Protein AF-A0A2X3HCJ8-F1 (afdb_monomer)

Foldseek 3Di:
DVVVQQWDWDADPVHNVDIDIGGDPVNVVVVVVCVVVVVVVVCVVCVVDDPVRVVVVVVVVVVVPDD

Sequence (67 aa):
MEARGLVRREHDPADKRRRFVYLTDEGEALLNRSIPQGNEVDDEFLGRLSDDEREQFSRLVHKMMAP

Solvent-accessible surface area (backbone atoms only — not comparable to full-atom values): 3956 Å² total; per-residue (Å²): 92,55,96,71,59,28,34,49,77,44,62,38,92,91,42,74,89,43,71,49,80,41,71,28,74,64,23,47,54,49,48,64,70,43,50,61,60,51,49,53,55,47,42,70,67,52,60,83,46,53,73,70,54,48,52,50,49,52,53,52,53,52,61,71,70,54,131

Nearest PDB structures (foldseek):
  8xzu-assembly1_A  TM=8.581E-01  e=6.829E-07  Escherichia coli O127:H6 str. E2348/69
  3mex-assembly1_B  TM=8.368E-01  e=5.217E-04  Pseudomonas aeruginosa PAO1
  4zzl-assembly1_B  TM=7.972E-01  e=3.731E-04  Pseudomonas aeruginosa
  3ech-assembly1_B  TM=5.612E-01  e=3.051E-04  Pseudomonas aeruginosa
  3bpv-assembly1_A-2  TM=7.140E-01  e=4.170E-03  unclassified

Organism: Klebsiella pneumoniae (NCBI:txid573)

Mean predicted aligned error: 4.65 Å

Secondary structure (DSSP, 8-state):
-GGGTSEEEEE-SS-TT-EEEEE-HHHHHHHHHHHHHHHHHHHHHHTTS-HHHHHHHHHHHHHHH--

pLDDT: mean 94.34, std 5.3, range [60.78, 98.44]

InterPro domains:
  IPR000835 MarR-type HTH domain [PR00598] (14-30)
  IPR000835 MarR-type HTH domain [PR00598] (44-64)
  IPR000835 MarR-type HTH domain [PS50995] (1-66)
  IPR036388 Winged helix-like DNA-binding domain superfamily [G3DSA:1.10.10.10] (1-66)
  IPR036390 Winged helix DNA-binding domain superfamily [SSF46785] (1-65)

Structure (mmCIF, N/CA/C/O backbone):
data_AF-A0A2X3HCJ8-F1
#
_entry.id   AF-A0A2X3HCJ8-F1
#
loop_
_atom_site.group_PDB
_atom_site.id
_atom_site.type_symbol
_atom_site.label_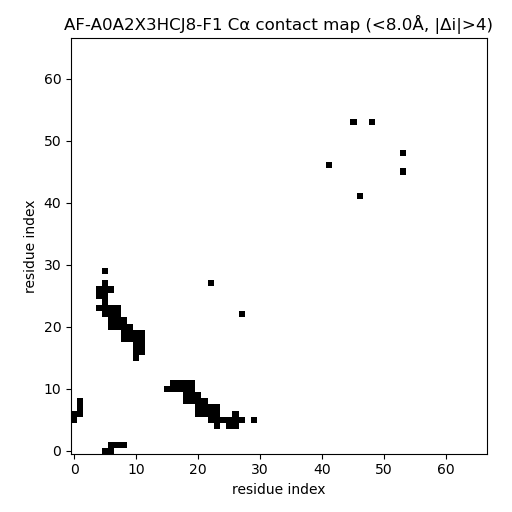atom_id
_atom_site.label_alt_id
_atom_site.label_comp_id
_atom_site.label_asym_id
_atom_site.label_entity_id
_atom_site.label_seq_id
_atom_site.pdbx_PDB_ins_code
_atom_site.Cartn_x
_atom_site.Cartn_y
_atom_site.Cartn_z
_atom_site.occupancy
_atom_site.B_iso_or_equiv
_atom_site.auth_seq_id
_atom_site.auth_comp_id
_atom_site.auth_asym_id
_atom_site.auth_atom_id
_atom_site.pdbx_PDB_model_num
ATOM 1 N N . MET A 1 1 ? 7.960 -11.847 -6.925 1.00 91.25 1 MET A N 1
ATOM 2 C CA . MET A 1 1 ? 7.499 -10.576 -7.522 1.00 91.25 1 MET A CA 1
ATOM 3 C C . MET A 1 1 ? 8.152 -10.342 -8.878 1.00 91.25 1 MET A C 1
ATOM 5 O O . MET A 1 1 ? 7.421 -10.2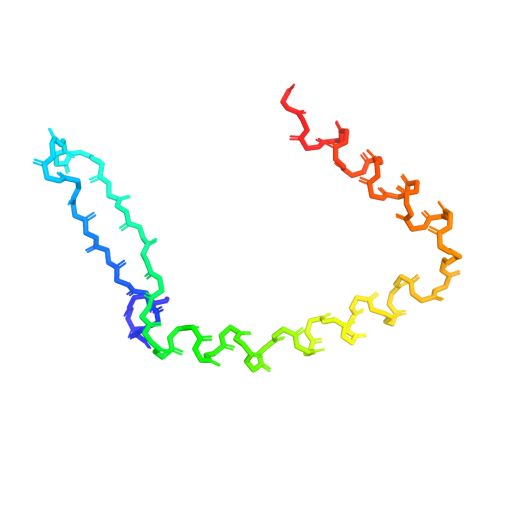55 -9.848 1.00 91.25 1 MET A O 1
ATOM 9 N N . GLU A 1 2 ? 9.487 -10.342 -8.978 1.00 93.62 2 GLU A N 1
ATOM 10 C CA . GLU A 1 2 ? 10.213 -10.116 -10.249 1.00 93.62 2 GLU A CA 1
ATOM 11 C C . GLU A 1 2 ? 9.937 -11.217 -11.292 1.00 93.62 2 GLU A C 1
ATOM 13 O O . GLU A 1 2 ? 9.482 -10.923 -12.387 1.00 93.62 2 GLU A O 1
ATOM 18 N N . ALA A 1 3 ? 10.032 -12.499 -10.909 1.00 96.06 3 ALA A N 1
ATOM 19 C CA . ALA A 1 3 ? 9.657 -13.631 -11.776 1.00 96.06 3 ALA A CA 1
ATOM 20 C C . ALA A 1 3 ? 8.167 -13.659 -12.183 1.00 96.06 3 ALA A C 1
ATOM 22 O O . ALA A 1 3 ? 7.786 -14.401 -13.079 1.00 96.06 3 ALA A O 1
ATOM 23 N N . ARG A 1 4 ? 7.323 -12.875 -11.500 1.00 96.12 4 ARG A N 1
ATOM 24 C CA . ARG A 1 4 ? 5.895 -12.719 -11.809 1.00 96.12 4 ARG A CA 1
ATOM 25 C C . ARG A 1 4 ? 5.613 -11.461 -12.641 1.00 96.12 4 ARG A C 1
ATOM 27 O O . ARG A 1 4 ? 4.450 -11.162 -12.840 1.00 96.12 4 ARG A O 1
ATOM 34 N N . GLY A 1 5 ? 6.634 -10.697 -13.040 1.00 97.19 5 GLY A N 1
ATOM 35 C CA . GLY A 1 5 ? 6.469 -9.460 -13.816 1.00 97.19 5 GLY A CA 1
ATOM 36 C C . GLY A 1 5 ? 5.978 -8.240 -13.027 1.00 97.19 5 GLY A C 1
ATOM 37 O O . GLY A 1 5 ? 5.804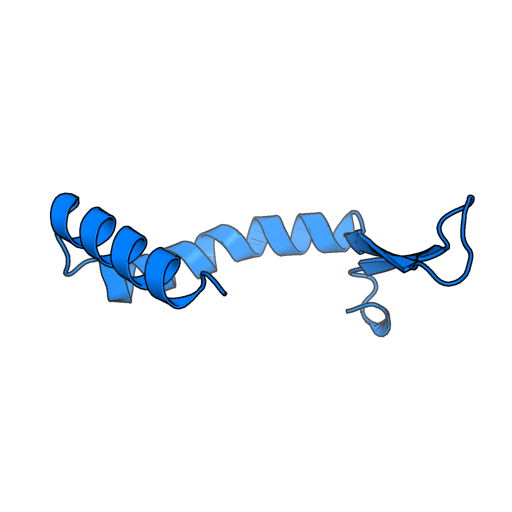 -7.177 -13.606 1.00 97.19 5 GLY A O 1
ATOM 38 N N . LEU A 1 6 ? 5.791 -8.349 -11.706 1.00 97.94 6 LEU A N 1
ATOM 39 C CA . LEU A 1 6 ? 5.126 -7.316 -10.891 1.00 97.94 6 LEU A CA 1
ATOM 40 C C . LEU A 1 6 ? 6.070 -6.221 -10.379 1.00 97.94 6 LEU A C 1
ATOM 42 O O . LEU A 1 6 ? 5.630 -5.163 -9.943 1.00 97.94 6 LEU A O 1
ATOM 46 N N . VAL A 1 7 ? 7.374 -6.492 -10.365 1.00 98.06 7 VAL A N 1
ATOM 47 C CA . VAL A 1 7 ? 8.395 -5.517 -9.965 1.00 98.06 7 VAL A CA 1
ATOM 48 C C . VAL A 1 7 ? 9.577 -5.593 -10.915 1.00 98.06 7 VAL A C 1
ATOM 50 O O . VAL A 1 7 ? 9.931 -6.681 -11.371 1.00 98.06 7 VAL A O 1
ATOM 53 N N . ARG A 1 8 ? 10.223 -4.451 -11.142 1.00 96.38 8 ARG A N 1
ATOM 54 C CA . ARG A 1 8 ? 11.507 -4.342 -11.841 1.00 96.38 8 ARG A CA 1
ATOM 55 C C . ARG A 1 8 ? 12.574 -3.819 -10.892 1.00 96.38 8 ARG A C 1
ATOM 57 O O . ARG A 1 8 ? 12.277 -3.070 -9.958 1.00 96.38 8 ARG A O 1
ATOM 64 N N . ARG A 1 9 ? 13.819 -4.224 -11.125 1.00 95.25 9 ARG A N 1
ATOM 65 C CA . ARG A 1 9 ? 14.969 -3.774 -10.343 1.00 95.25 9 ARG A CA 1
ATOM 66 C C . ARG A 1 9 ? 15.948 -3.032 -11.226 1.00 95.25 9 ARG A C 1
ATOM 68 O O . ARG A 1 9 ? 16.359 -3.555 -12.255 1.00 95.25 9 ARG A O 1
ATOM 75 N N . GLU A 1 10 ? 16.366 -1.857 -10.782 1.00 93.56 10 GLU A N 1
ATOM 76 C CA . GLU A 1 10 ? 17.331 -1.032 -11.507 1.00 93.56 10 GLU A CA 1
ATOM 77 C C . GLU A 1 10 ? 18.487 -0.653 -10.597 1.00 93.56 10 GLU A C 1
ATOM 79 O O . GLU A 1 10 ? 18.309 -0.426 -9.400 1.00 93.56 10 GLU A O 1
ATOM 84 N N . HIS A 1 11 ? 19.689 -0.624 -11.162 1.00 93.12 11 HIS A N 1
ATOM 85 C CA . HIS A 1 11 ? 20.845 -0.087 -10.460 1.00 93.12 11 HIS A CA 1
ATOM 86 C C . HIS A 1 11 ? 20.738 1.431 -10.394 1.00 93.12 11 HIS A C 1
ATOM 88 O O . HIS A 1 11 ? 20.341 2.062 -11.372 1.00 93.12 11 HIS A O 1
ATOM 94 N N . ASP A 1 12 ? 21.139 2.007 -9.263 1.00 91.12 12 ASP A N 1
ATOM 95 C CA . ASP A 1 12 ? 21.334 3.450 -9.177 1.00 91.12 12 ASP A CA 1
ATOM 96 C C . ASP A 1 12 ? 22.428 3.857 -10.186 1.00 91.12 12 ASP A C 1
ATOM 98 O O . ASP A 1 12 ? 23.539 3.309 -10.128 1.00 91.12 12 ASP A O 1
ATOM 102 N N . PRO A 1 13 ? 22.149 4.792 -11.116 1.00 88.38 13 PRO A N 1
ATOM 103 C CA . PRO A 1 13 ? 23.148 5.280 -12.059 1.00 88.38 13 PRO A CA 1
ATOM 104 C C . PRO A 1 13 ? 24.403 5.848 -11.378 1.00 88.38 13 PRO A C 1
ATOM 106 O O . PRO A 1 13 ?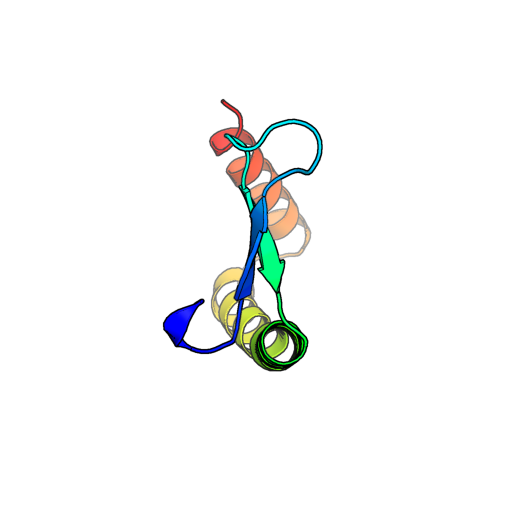 25.484 5.790 -11.964 1.00 88.38 13 PRO A O 1
ATOM 109 N N . ALA A 1 14 ? 24.278 6.369 -10.150 1.00 91.56 14 ALA A N 1
ATOM 110 C CA . ALA A 1 14 ? 25.370 6.970 -9.387 1.00 91.56 14 ALA A CA 1
ATOM 111 C C . ALA A 1 14 ? 26.135 5.973 -8.489 1.00 91.56 14 ALA A C 1
ATOM 113 O O . ALA A 1 14 ? 27.302 6.210 -8.179 1.00 91.56 14 ALA A O 1
ATOM 114 N N . ASP A 1 15 ? 25.527 4.851 -8.082 1.00 92.75 15 ASP A N 1
ATOM 115 C CA . ASP A 1 15 ? 26.188 3.800 -7.290 1.00 92.75 15 ASP A CA 1
ATOM 116 C C . ASP A 1 15 ? 25.595 2.415 -7.594 1.00 92.75 15 ASP A C 1
ATOM 118 O O . ASP A 1 15 ? 24.567 2.021 -7.049 1.00 92.75 15 ASP A O 1
ATOM 122 N N . LYS A 1 16 ? 26.300 1.605 -8.394 1.00 84.00 16 LYS A N 1
ATOM 123 C CA . LYS A 1 16 ? 25.831 0.268 -8.809 1.00 84.00 16 LYS A CA 1
ATOM 124 C C . LYS A 1 16 ? 25.594 -0.715 -7.653 1.00 84.00 16 LYS A C 1
ATOM 126 O O . LYS A 1 16 ? 24.964 -1.752 -7.873 1.00 84.00 16 LY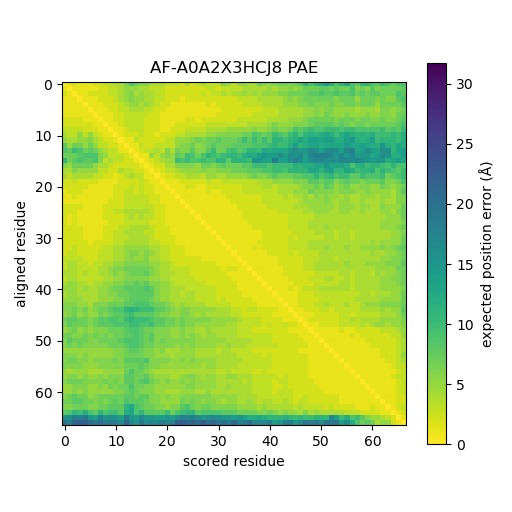S A O 1
ATOM 131 N N . ARG A 1 17 ? 26.077 -0.424 -6.439 1.00 92.00 17 ARG A N 1
ATOM 132 C CA . ARG A 1 17 ? 25.795 -1.232 -5.238 1.00 92.00 17 ARG A CA 1
ATOM 133 C C . ARG A 1 17 ? 24.380 -1.002 -4.707 1.00 92.00 17 ARG A C 1
ATOM 135 O O . ARG A 1 17 ? 23.868 -1.844 -3.974 1.00 92.00 17 ARG A O 1
ATOM 142 N N . ARG A 1 18 ? 23.739 0.106 -5.082 1.00 93.12 18 ARG A N 1
ATOM 143 C CA . ARG A 1 18 ? 22.340 0.398 -4.771 1.00 93.12 18 ARG A CA 1
ATOM 144 C C . ARG A 1 18 ? 21.446 -0.162 -5.869 1.00 93.12 18 ARG A C 1
ATOM 146 O O . ARG A 1 18 ? 21.741 -0.055 -7.060 1.00 93.12 18 ARG A O 1
ATOM 153 N N . ARG A 1 19 ? 20.342 -0.775 -5.451 1.00 92.88 19 ARG A N 1
ATOM 154 C CA . ARG A 1 19 ? 19.298 -1.283 -6.341 1.00 92.88 19 ARG A CA 1
ATOM 155 C C . ARG A 1 19 ? 17.966 -0.724 -5.885 1.00 92.88 19 ARG A C 1
ATOM 157 O O . ARG A 1 19 ? 17.594 -0.904 -4.728 1.00 92.88 19 ARG A O 1
ATOM 164 N N . PHE A 1 20 ? 17.254 -0.093 -6.801 1.00 94.69 20 PHE A N 1
ATOM 165 C CA . PHE A 1 20 ? 15.877 0.311 -6.595 1.00 94.69 20 PHE A CA 1
ATOM 166 C C . PHE A 1 20 ? 14.943 -0.806 -7.037 1.00 94.69 20 PHE A C 1
ATOM 168 O O . PHE A 1 20 ? 15.243 -1.560 -7.966 1.00 94.69 20 PHE A O 1
ATOM 175 N N . VAL A 1 21 ? 13.815 -0.921 -6.347 1.00 96.00 21 VAL A N 1
ATOM 176 C CA . VAL A 1 21 ? 12.727 -1.824 -6.708 1.00 96.00 21 VAL A CA 1
ATOM 177 C C . VAL A 1 21 ? 11.531 -0.949 -7.032 1.00 96.00 21 VAL A C 1
ATOM 179 O O . VAL A 1 21 ? 11.096 -0.172 -6.186 1.00 96.00 21 VAL A O 1
ATOM 182 N N . TYR A 1 22 ? 11.013 -1.082 -8.244 1.00 96.75 22 TYR A N 1
ATOM 183 C CA . TYR A 1 22 ? 9.833 -0.362 -8.702 1.00 96.75 22 TYR A CA 1
ATOM 184 C C . TYR A 1 22 ? 8.725 -1.359 -9.003 1.00 96.75 22 TYR A C 1
ATOM 186 O O . TYR A 1 22 ? 9.004 -2.473 -9.457 1.00 96.75 22 TYR A O 1
ATOM 194 N N . LEU A 1 23 ? 7.475 -0.956 -8.792 1.00 98.06 23 LEU A N 1
ATOM 195 C CA . LEU A 1 23 ? 6.353 -1.658 -9.404 1.00 98.06 23 LEU A CA 1
ATOM 196 C C . LEU A 1 23 ? 6.425 -1.479 -10.925 1.00 98.06 23 LEU A C 1
ATOM 198 O O . LEU A 1 23 ? 6.892 -0.456 -11.430 1.00 98.06 23 LEU A O 1
ATOM 202 N N . THR A 1 24 ? 6.015 -2.512 -11.649 1.00 98.19 24 THR A N 1
ATOM 203 C CA . THR A 1 24 ? 5.637 -2.381 -13.060 1.00 98.19 24 THR A CA 1
ATOM 204 C C . THR A 1 24 ? 4.186 -1.915 -13.145 1.00 98.19 24 THR A C 1
ATOM 206 O O . THR A 1 24 ? 3.470 -1.975 -12.146 1.00 98.19 24 THR A O 1
ATOM 209 N N . ASP A 1 25 ? 3.717 -1.543 -14.333 1.00 98.31 25 ASP A N 1
ATOM 210 C CA . ASP A 1 25 ? 2.308 -1.191 -14.554 1.00 98.31 25 ASP A CA 1
ATOM 211 C C . ASP A 1 25 ? 1.365 -2.343 -14.147 1.00 98.31 25 ASP A C 1
ATOM 213 O O . ASP A 1 25 ? 0.320 -2.126 -13.536 1.00 98.31 25 ASP A O 1
ATOM 217 N N . GLU A 1 26 ? 1.760 -3.598 -14.405 1.00 98.12 26 GLU A N 1
ATOM 218 C CA . GLU A 1 26 ? 1.019 -4.780 -13.942 1.00 98.12 26 GLU A CA 1
ATOM 219 C C . GLU A 1 26 ? 1.040 -4.902 -12.410 1.00 98.12 26 GLU A C 1
ATOM 221 O O . GLU A 1 26 ? 0.031 -5.250 -11.789 1.00 98.12 26 GLU A O 1
ATOM 226 N N . GLY A 1 27 ? 2.185 -4.603 -11.794 1.00 98.44 27 GLY A N 1
ATOM 227 C CA . GLY A 1 27 ? 2.340 -4.554 -10.345 1.00 98.44 27 GLY A CA 1
ATOM 228 C C . GLY A 1 27 ? 1.451 -3.502 -9.693 1.00 98.44 27 GLY A C 1
ATOM 229 O O . GLY A 1 27 ? 0.795 -3.796 -8.697 1.00 98.44 27 GLY A O 1
ATOM 230 N N . GLU A 1 28 ? 1.392 -2.304 -10.266 1.00 98.38 28 GLU A N 1
ATOM 231 C CA . GLU A 1 28 ? 0.542 -1.210 -9.798 1.00 98.38 28 GLU A CA 1
ATOM 232 C C . GLU A 1 28 ? -0.944 -1.540 -9.987 1.00 98.38 28 GLU A C 1
ATOM 234 O O . GLU A 1 28 ? -1.736 -1.393 -9.057 1.00 98.38 28 GLU A O 1
ATOM 239 N N . ALA A 1 29 ? -1.324 -2.102 -11.138 1.00 98.06 29 ALA A N 1
ATOM 240 C CA . ALA A 1 29 ? -2.685 -2.580 -11.368 1.00 98.06 29 ALA A CA 1
ATOM 241 C C . ALA A 1 29 ? -3.090 -3.689 -10.381 1.00 98.06 29 ALA A C 1
ATOM 243 O O . ALA A 1 29 ? -4.235 -3.724 -9.923 1.00 98.06 29 ALA A O 1
ATOM 244 N N . LEU A 1 30 ? -2.171 -4.601 -10.034 1.00 97.88 30 LEU A N 1
ATOM 245 C CA . LEU A 1 30 ? -2.399 -5.606 -8.993 1.00 97.88 30 LEU A CA 1
ATOM 246 C C . LEU A 1 30 ? -2.545 -4.968 -7.610 1.00 97.88 30 LEU A C 1
ATOM 248 O O . LEU A 1 30 ? -3.459 -5.332 -6.878 1.00 97.88 30 LEU A O 1
ATOM 252 N N . LEU A 1 31 ? -1.678 -4.025 -7.251 1.00 97.50 31 LEU A N 1
ATOM 253 C CA . LEU A 1 31 ? -1.783 -3.327 -5.976 1.00 97.50 31 LEU A CA 1
ATOM 254 C C . LEU A 1 31 ? -3.151 -2.643 -5.853 1.00 97.50 31 LEU A C 1
ATOM 256 O O . LEU A 1 31 ? -3.867 -2.878 -4.884 1.00 97.50 31 LEU A O 1
ATOM 260 N N . ASN A 1 32 ? -3.562 -1.899 -6.879 1.00 97.88 32 ASN A N 1
ATOM 261 C CA . ASN A 1 32 ? -4.819 -1.155 -6.878 1.00 97.88 32 ASN A CA 1
ATOM 262 C C . ASN A 1 32 ? -6.056 -2.057 -6.758 1.00 97.88 32 ASN A C 1
ATOM 264 O O . ASN A 1 32 ? -6.990 -1.705 -6.043 1.00 97.88 32 ASN A O 1
ATOM 268 N N . ARG A 1 33 ? -6.068 -3.242 -7.388 1.00 97.38 33 ARG A N 1
ATOM 269 C CA . ARG A 1 33 ? -7.173 -4.208 -7.206 1.00 97.38 33 ARG A CA 1
ATOM 270 C C . ARG A 1 33 ? -7.143 -4.922 -5.852 1.00 97.38 33 ARG A C 1
ATOM 272 O O . ARG A 1 33 ? -8.171 -5.437 -5.426 1.00 97.38 33 ARG A O 1
ATOM 279 N N . SER A 1 34 ? -5.983 -4.983 -5.201 1.00 97.00 34 SER A N 1
ATOM 280 C CA . SER A 1 34 ? -5.805 -5.647 -3.907 1.00 97.00 34 SER A CA 1
ATOM 281 C C . SER A 1 34 ? -6.047 -4.724 -2.710 1.00 97.00 34 SER A C 1
ATOM 283 O O . SER A 1 34 ? -6.423 -5.227 -1.657 1.00 97.00 34 SER A O 1
ATOM 285 N N . ILE A 1 35 ? -5.893 -3.401 -2.857 1.00 97.38 35 ILE A N 1
ATOM 286 C CA . ILE A 1 35 ? -6.156 -2.424 -1.782 1.00 97.38 35 ILE A CA 1
ATOM 287 C C . ILE A 1 35 ? -7.561 -2.591 -1.172 1.00 97.38 35 ILE A C 1
ATOM 289 O O . ILE A 1 35 ? -7.636 -2.715 0.047 1.00 97.38 35 ILE A O 1
ATOM 293 N N . PRO A 1 36 ? -8.663 -2.667 -1.949 1.00 96.62 36 PRO A N 1
ATOM 294 C CA . PRO A 1 36 ? -9.997 -2.821 -1.366 1.00 96.62 36 PRO A CA 1
ATOM 295 C C . PRO A 1 36 ? -10.140 -4.091 -0.522 1.00 96.62 36 PRO A C 1
ATOM 297 O O . PRO A 1 36 ? -10.713 -4.044 0.557 1.00 96.62 36 PRO A O 1
ATOM 300 N N . GLN A 1 37 ? -9.557 -5.205 -0.975 1.00 95.81 37 GLN A N 1
ATOM 301 C CA . GLN A 1 37 ? -9.580 -6.477 -0.243 1.00 95.81 37 GLN A CA 1
ATOM 302 C C . GLN A 1 37 ? -8.798 -6.384 1.071 1.00 95.81 37 GLN A C 1
ATOM 304 O O . GLN A 1 37 ? -9.221 -6.936 2.080 1.00 95.81 37 GLN A O 1
ATOM 309 N N . GLY A 1 38 ? -7.661 -5.681 1.062 1.00 94.12 38 GLY A N 1
ATOM 310 C CA . GLY A 1 38 ? -6.907 -5.388 2.281 1.00 94.12 38 GLY A CA 1
ATOM 311 C C . GLY A 1 38 ? -7.729 -4.557 3.263 1.00 94.12 38 GLY A C 1
ATOM 312 O O . GLY A 1 38 ? -7.846 -4.931 4.424 1.00 94.12 38 GLY A O 1
ATOM 313 N N . ASN A 1 39 ? -8.372 -3.496 2.771 1.00 93.75 39 ASN A N 1
ATOM 314 C CA . ASN A 1 39 ? -9.211 -2.626 3.593 1.00 93.75 39 ASN A CA 1
ATOM 315 C C . ASN A 1 39 ? -10.395 -3.380 4.216 1.00 93.75 39 ASN A C 1
ATOM 317 O O . ASN A 1 39 ? -10.696 -3.162 5.381 1.00 93.75 39 ASN A O 1
ATOM 321 N N . GLU A 1 40 ? -11.045 -4.286 3.479 1.00 95.38 40 GLU A N 1
ATOM 322 C CA . GLU A 1 40 ? -12.140 -5.110 4.016 1.00 95.38 40 GLU A CA 1
ATOM 323 C C . GLU A 1 40 ? -11.678 -5.994 5.183 1.00 95.38 40 GLU A C 1
ATOM 325 O O . GLU A 1 40 ? -12.365 -6.090 6.201 1.00 95.38 40 GLU A O 1
ATOM 330 N N . VAL A 1 41 ? -10.499 -6.610 5.062 1.00 93.88 41 VAL A N 1
ATOM 331 C CA . VAL A 1 41 ? -9.908 -7.424 6.136 1.00 93.88 41 VAL A CA 1
ATOM 332 C C . VAL A 1 41 ? -9.539 -6.555 7.341 1.00 93.88 41 VAL A C 1
ATOM 334 O O . VAL A 1 41 ? -9.814 -6.931 8.484 1.00 93.88 41 VAL A O 1
ATOM 337 N N . ASP A 1 42 ? -8.951 -5.384 7.095 1.00 91.44 42 ASP A N 1
ATOM 338 C CA . ASP A 1 42 ? -8.619 -4.424 8.147 1.00 91.44 42 ASP A CA 1
ATOM 339 C C . ASP A 1 42 ? -9.884 -3.949 8.873 1.00 91.44 42 ASP A C 1
ATOM 341 O O . ASP A 1 42 ? -9.899 -3.886 10.104 1.00 91.44 42 ASP A O 1
ATOM 345 N N . ASP A 1 43 ? -10.971 -3.686 8.148 1.00 92.19 43 ASP A N 1
ATOM 346 C CA . ASP A 1 43 ? -12.249 -3.274 8.722 1.00 92.19 43 ASP A CA 1
ATOM 347 C C . ASP A 1 43 ? -12.956 -4.393 9.487 1.00 92.19 43 ASP A C 1
ATOM 349 O O . ASP A 1 43 ? -13.572 -4.117 10.515 1.00 92.19 43 ASP A O 1
ATOM 353 N N . GLU A 1 44 ? -12.835 -5.660 9.091 1.00 93.00 44 GLU A N 1
ATOM 354 C CA . GLU A 1 44 ? -13.370 -6.774 9.887 1.00 93.00 44 GLU A CA 1
ATOM 355 C C . GLU A 1 44 ? -12.680 -6.873 11.261 1.00 93.00 44 GLU A C 1
ATOM 357 O O . GLU A 1 44 ? -13.307 -7.179 12.287 1.00 93.00 44 GLU A O 1
ATOM 362 N N . PHE A 1 45 ? -11.374 -6.604 11.303 1.00 89.88 45 PHE A N 1
ATOM 363 C CA . PHE A 1 45 ? -10.593 -6.707 12.528 1.00 89.88 45 PHE A CA 1
ATOM 364 C C . PHE A 1 45 ? -10.702 -5.449 13.400 1.00 89.88 45 PHE A C 1
ATOM 366 O O . PHE A 1 45 ? -11.030 -5.545 14.588 1.00 89.88 45 PHE A O 1
ATOM 373 N N . LEU A 1 46 ? -10.463 -4.279 12.805 1.00 93.69 46 LEU A N 1
ATOM 374 C CA . LEU A 1 46 ? -10.425 -2.974 13.466 1.00 93.69 46 LEU A CA 1
ATOM 375 C C . LEU A 1 46 ? -11.810 -2.317 13.569 1.00 93.69 46 LEU A C 1
ATOM 377 O O . LEU A 1 46 ? -11.971 -1.377 14.339 1.00 93.69 46 LEU A O 1
ATOM 381 N 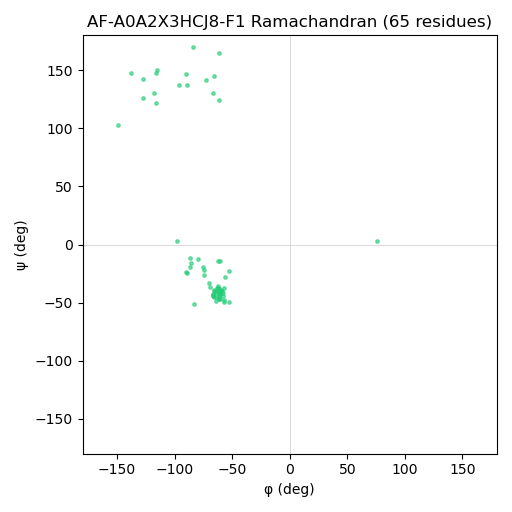N . GLY A 1 47 ? -12.827 -2.838 12.873 1.00 92.62 47 GLY A N 1
ATOM 382 C CA . GLY A 1 47 ? -14.238 -2.408 12.914 1.00 92.62 47 GLY A CA 1
ATOM 383 C C . GLY A 1 47 ? -14.862 -2.349 14.298 1.00 92.62 47 GLY A C 1
ATOM 384 O O . GLY A 1 47 ? -15.828 -1.627 14.515 1.00 92.62 47 GLY A O 1
ATOM 385 N N . ARG A 1 48 ? -14.298 -3.104 15.242 1.00 93.94 48 ARG A N 1
ATOM 386 C CA . ARG A 1 48 ? -14.749 -3.161 16.637 1.00 93.94 48 ARG A CA 1
ATOM 387 C C . ARG A 1 48 ? -14.257 -1.977 17.473 1.00 93.94 48 ARG A C 1
ATOM 389 O O . ARG A 1 48 ? -14.727 -1.819 18.594 1.00 93.94 48 ARG A O 1
ATOM 396 N N . LEU A 1 49 ? -13.311 -1.198 16.949 1.00 96.56 49 LEU A N 1
ATOM 397 C CA . LEU A 1 49 ? -12.761 -0.003 17.575 1.00 96.56 49 LEU A CA 1
ATOM 398 C C . LEU A 1 49 ? -13.476 1.240 17.039 1.00 96.56 49 LEU A C 1
ATOM 400 O O . LEU A 1 49 ? -13.674 1.377 15.828 1.00 96.56 49 LEU A O 1
ATOM 404 N N . SER A 1 50 ? -13.802 2.157 17.945 1.00 96.44 50 SER A N 1
ATOM 405 C CA . SER A 1 50 ? -14.165 3.537 17.611 1.00 96.44 50 SER A CA 1
ATOM 406 C C . SER A 1 50 ? -13.013 4.272 16.915 1.00 96.44 50 SER A C 1
ATOM 408 O O . SER A 1 50 ? -11.857 3.843 16.966 1.00 96.44 50 SER A O 1
ATOM 410 N N . ASP A 1 51 ? -13.311 5.408 16.285 1.00 94.31 51 ASP A N 1
ATOM 411 C CA . ASP A 1 51 ? -12.305 6.206 15.573 1.00 94.31 51 ASP A CA 1
ATOM 412 C C . ASP A 1 51 ? -11.152 6.649 16.495 1.00 94.31 51 ASP A C 1
ATOM 414 O O . ASP A 1 51 ? -9.980 6.522 16.130 1.00 94.31 51 ASP A O 1
ATOM 418 N N . ASP A 1 52 ? -11.467 7.063 17.727 1.00 97.75 52 ASP A N 1
ATOM 419 C CA . ASP A 1 52 ? -10.475 7.455 18.737 1.00 97.75 52 ASP A CA 1
ATOM 420 C C . ASP A 1 52 ? -9.576 6.273 19.149 1.00 97.75 52 ASP A C 1
ATOM 422 O O . ASP A 1 52 ? -8.357 6.413 19.306 1.00 97.75 52 ASP A O 1
ATOM 426 N N . GLU A 1 53 ? -10.155 5.077 19.293 1.00 97.50 53 GLU A N 1
ATOM 427 C CA . GLU A 1 53 ? -9.413 3.855 19.618 1.00 97.50 53 GLU A CA 1
ATOM 428 C C . GLU A 1 53 ? -8.519 3.405 18.456 1.00 97.50 53 GLU A C 1
ATOM 430 O O . GLU A 1 53 ? -7.391 2.960 18.689 1.00 97.50 53 GLU A O 1
ATOM 435 N N . ARG A 1 54 ? -8.969 3.561 17.204 1.00 95.00 54 ARG A N 1
ATOM 436 C CA . ARG A 1 54 ? -8.152 3.298 16.005 1.00 95.00 54 ARG A CA 1
ATOM 437 C C . ARG A 1 54 ? -6.967 4.253 15.915 1.00 95.00 54 ARG A C 1
ATOM 439 O O . ARG A 1 54 ? -5.849 3.825 15.604 1.00 95.00 54 ARG A O 1
ATOM 446 N N . GLU A 1 55 ? -7.181 5.530 16.221 1.00 95.88 55 GLU A N 1
ATOM 447 C CA . GLU A 1 55 ? -6.108 6.520 16.270 1.00 95.88 55 GLU A CA 1
ATOM 448 C C . GLU A 1 55 ? -5.098 6.170 17.375 1.00 95.88 55 GLU A C 1
ATOM 450 O O . GLU A 1 55 ? -3.884 6.150 17.148 1.00 95.88 55 GLU A O 1
ATOM 455 N N . GLN A 1 56 ? -5.583 5.810 18.569 1.00 97.00 56 GLN A N 1
ATOM 456 C CA . GLN A 1 56 ? -4.731 5.367 19.668 1.00 97.00 56 GLN A CA 1
ATOM 457 C C . GLN A 1 56 ? -3.929 4.111 19.311 1.00 97.00 56 GLN A C 1
ATOM 459 O O . GLN A 1 56 ? -2.719 4.083 19.550 1.00 97.00 56 GLN A O 1
ATOM 464 N N . PHE A 1 57 ? -4.566 3.094 18.730 1.00 95.38 57 PHE A N 1
ATOM 465 C CA . PHE A 1 57 ? -3.894 1.877 18.280 1.00 95.38 57 PHE A CA 1
ATOM 466 C C . PHE A 1 57 ? -2.786 2.203 17.275 1.00 95.38 57 PHE A C 1
ATOM 468 O O . PHE A 1 57 ? -1.643 1.781 17.456 1.00 95.38 57 PHE A O 1
ATOM 475 N N . SER A 1 58 ? -3.088 3.043 16.281 1.00 93.75 58 SER A N 1
ATOM 476 C CA . SER A 1 58 ? -2.117 3.488 15.280 1.00 93.75 58 SER A CA 1
ATOM 477 C C . SER A 1 58 ? -0.911 4.171 15.927 1.00 93.75 58 SER A C 1
ATOM 479 O O . SER A 1 58 ? 0.227 3.845 15.588 1.00 93.75 58 SER A O 1
ATOM 481 N N . ARG A 1 59 ? -1.124 5.056 16.913 1.00 96.56 59 ARG A N 1
ATOM 482 C CA . ARG A 1 59 ? -0.030 5.693 17.671 1.00 96.56 59 ARG A CA 1
ATOM 483 C C . ARG A 1 59 ? 0.841 4.675 18.411 1.00 96.56 59 ARG A C 1
ATOM 485 O O . ARG A 1 59 ? 2.064 4.812 18.418 1.00 96.56 59 ARG A O 1
ATOM 492 N N . LEU A 1 60 ? 0.236 3.660 19.031 1.00 97.00 60 LEU A N 1
ATOM 493 C CA . LEU A 1 60 ? 0.970 2.619 19.759 1.00 97.00 60 LEU A CA 1
ATOM 494 C C . LEU A 1 60 ? 1.811 1.748 18.817 1.00 97.00 60 LEU A C 1
ATOM 496 O O . LEU A 1 60 ? 2.986 1.525 19.103 1.00 97.00 60 LEU A O 1
ATOM 500 N N . VAL A 1 61 ? 1.257 1.325 17.677 1.00 95.38 61 VAL A N 1
ATOM 501 C CA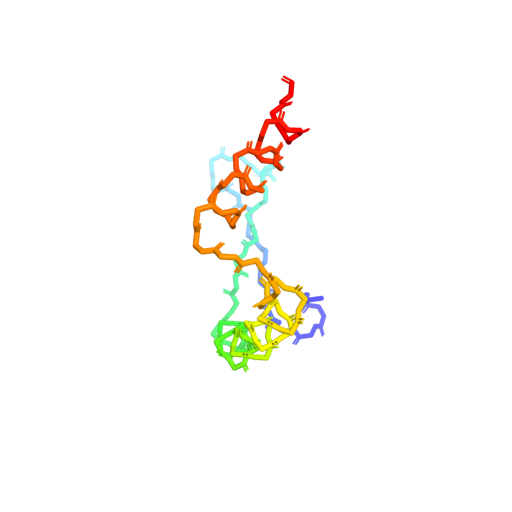 . VAL A 1 61 ? 1.995 0.559 16.657 1.00 95.38 61 VAL A CA 1
ATOM 502 C C . VAL A 1 61 ? 3.171 1.370 16.110 1.00 95.38 61 VAL A C 1
ATOM 504 O O . VAL A 1 61 ? 4.294 0.870 16.080 1.00 95.38 61 VAL A O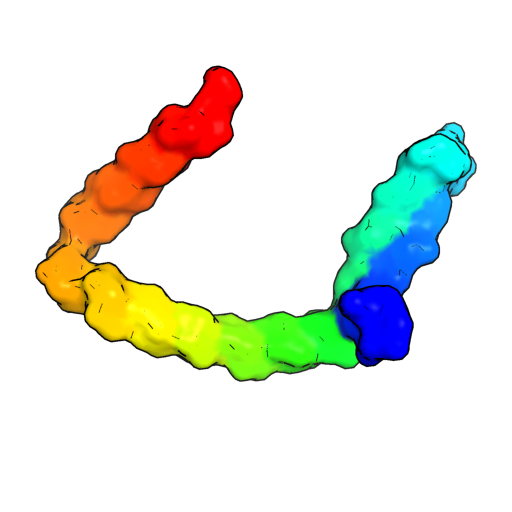 1
ATOM 507 N N . HIS A 1 62 ? 2.957 2.646 15.768 1.00 95.50 62 HIS A N 1
ATOM 508 C CA . HIS A 1 62 ? 4.037 3.529 15.312 1.00 95.50 62 HIS A CA 1
ATOM 509 C C . HIS A 1 62 ? 5.147 3.670 16.359 1.00 95.50 62 HIS A C 1
ATOM 511 O O . HIS A 1 62 ? 6.326 3.629 16.014 1.00 95.50 62 HIS A O 1
ATOM 517 N N . LYS A 1 63 ? 4.789 3.778 17.645 1.00 96.44 63 LYS A N 1
ATOM 518 C CA . LYS A 1 63 ? 5.761 3.825 18.744 1.00 96.44 63 LYS A CA 1
ATOM 519 C C . LYS A 1 63 ? 6.591 2.540 18.847 1.00 96.44 63 LYS A C 1
ATOM 521 O O . LYS A 1 63 ? 7.764 2.625 19.181 1.00 96.44 63 LYS A O 1
ATOM 526 N N . MET A 1 64 ? 6.004 1.374 18.570 1.00 96.50 64 MET A N 1
ATOM 527 C CA . MET A 1 64 ? 6.711 0.084 18.583 1.00 96.50 64 MET A CA 1
ATOM 528 C C . MET A 1 64 ? 7.633 -0.117 17.373 1.00 96.50 64 MET A C 1
ATOM 530 O O . MET A 1 64 ? 8.583 -0.887 17.459 1.00 96.50 64 MET A O 1
ATOM 534 N N . MET A 1 65 ? 7.338 0.539 16.248 1.00 93.19 65 MET A N 1
ATOM 535 C CA . MET A 1 65 ? 8.139 0.474 15.020 1.00 93.19 65 MET A CA 1
ATOM 536 C C . MET A 1 65 ? 9.302 1.473 14.988 1.00 93.19 65 MET A C 1
ATOM 53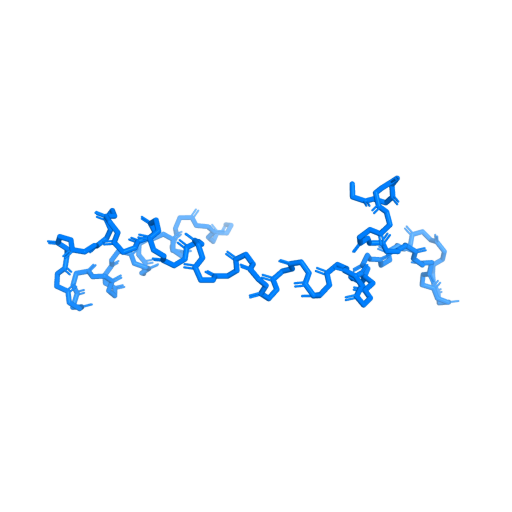8 O O . MET A 1 65 ? 10.183 1.346 14.136 1.00 93.19 65 MET A O 1
ATOM 542 N N . ALA A 1 66 ? 9.293 2.479 15.867 1.00 79.06 66 ALA A N 1
ATOM 543 C CA . ALA A 1 66 ? 10.409 3.402 16.007 1.00 79.06 66 ALA A CA 1
ATOM 544 C C . ALA A 1 66 ? 11.638 2.646 16.563 1.00 79.06 66 ALA A C 1
ATOM 546 O O . ALA A 1 66 ? 11.479 1.907 17.538 1.00 79.06 66 ALA A O 1
ATOM 547 N N . PRO A 1 67 ? 12.823 2.784 15.938 1.00 60.78 67 PRO A N 1
ATOM 548 C CA . PRO A 1 67 ? 14.047 2.119 16.385 1.00 60.78 67 PRO A CA 1
ATOM 549 C C . PRO A 1 67 ? 14.526 2.591 17.763 1.00 60.78 67 PRO A C 1
ATOM 551 O O . PRO A 1 67 ? 14.245 3.756 18.134 1.00 60.78 67 PRO A O 1
#

Radius of gyration: 17.63 Å; Cα contacts (8 Å, |Δi|>4): 44; chains: 1; bounding box: 41×21×34 Å